Protein AF-A0AAD8B320-F1 (afdb_monomer_lite)

Secondary structure (DSSP, 8-state):
-HHHHHHHHHHHHHHHHHHHHHHHHHHHHHHHHHHH-TTTS-HHHHHHHHHHHHHHHHHHHHHHHHHT-

Radius of gyration: 16.18 Å; chains: 1; bounding box: 34×13×47 Å

pLDDT: mean 74.57, std 7.76, range [54.34, 85.06]

Structure (mmCIF, N/CA/C/O backbone):
data_AF-A0AAD8B320-F1
#
_entry.id   AF-A0AAD8B320-F1
#
loop_
_atom_site.group_PDB
_atom_site.id
_atom_site.type_symbol
_atom_site.label_at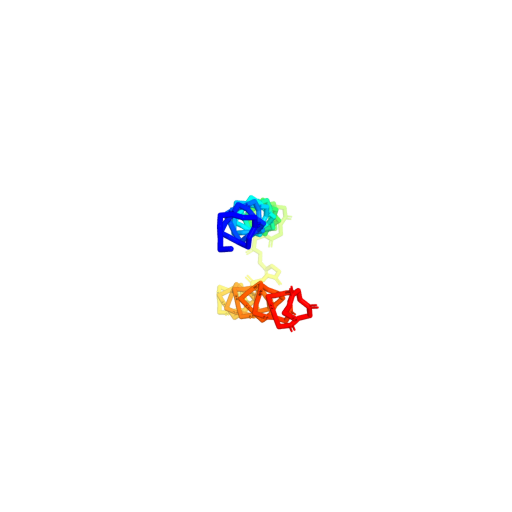om_id
_atom_site.label_alt_id
_atom_site.label_comp_id
_atom_site.label_asym_id
_atom_site.label_entity_id
_atom_site.label_seq_id
_atom_site.pdbx_PDB_ins_code
_atom_site.Cartn_x
_atom_site.Cartn_y
_atom_site.Cartn_z
_atom_site.occupancy
_atom_site.B_iso_or_equiv
_atom_site.auth_seq_id
_atom_site.auth_comp_id
_atom_site.auth_asym_id
_atom_site.auth_atom_id
_atom_site.pdbx_PDB_model_num
ATOM 1 N N . ILE A 1 1 ? 14.728 3.446 -27.679 1.00 55.25 1 ILE A N 1
ATOM 2 C CA . ILE A 1 1 ? 14.468 4.452 -26.614 1.00 55.25 1 ILE A CA 1
ATOM 3 C C . ILE A 1 1 ? 12.964 4.686 -26.430 1.00 55.25 1 ILE A C 1
ATOM 5 O O . ILE A 1 1 ? 12.469 4.386 -25.355 1.00 55.25 1 ILE A O 1
ATOM 9 N N . HIS A 1 2 ? 12.208 5.076 -27.468 1.00 55.34 2 HIS A N 1
ATOM 10 C CA . HIS A 1 2 ? 10.741 5.250 -27.376 1.00 55.34 2 HIS A CA 1
ATOM 11 C C . HIS A 1 2 ? 9.962 4.000 -26.907 1.00 55.34 2 HIS A C 1
ATOM 13 O O . HIS A 1 2 ? 9.075 4.115 -26.070 1.00 55.34 2 HIS A O 1
ATOM 19 N N . HIS A 1 3 ? 10.325 2.802 -27.381 1.00 55.97 3 HIS A N 1
ATOM 20 C CA . HIS A 1 3 ? 9.670 1.551 -26.959 1.00 55.97 3 HIS A CA 1
ATOM 21 C C . HIS A 1 3 ? 9.886 1.213 -25.473 1.00 55.97 3 HIS A C 1
ATOM 23 O O . HIS A 1 3 ? 8.988 0.699 -24.817 1.00 55.97 3 HIS A O 1
ATOM 29 N N . TYR A 1 4 ? 11.061 1.536 -24.923 1.00 57.31 4 TYR A N 1
ATOM 30 C CA . TYR A 1 4 ? 11.350 1.337 -23.499 1.00 57.31 4 TYR A CA 1
ATOM 31 C C . TYR A 1 4 ? 10.548 2.308 -22.633 1.00 57.31 4 TYR A C 1
ATOM 33 O O . TYR A 1 4 ? 9.978 1.907 -21.626 1.00 57.31 4 TYR A O 1
ATOM 41 N N . PHE A 1 5 ? 10.442 3.567 -23.060 1.00 62.22 5 PHE A N 1
ATOM 42 C CA . PHE A 1 5 ? 9.695 4.585 -22.326 1.00 62.22 5 PHE A CA 1
ATOM 43 C C . PHE A 1 5 ? 8.194 4.261 -22.250 1.00 62.22 5 PHE A C 1
ATOM 45 O O . PHE A 1 5 ? 7.579 4.416 -21.199 1.00 62.22 5 PHE A O 1
ATOM 52 N N . HIS A 1 6 ? 7.620 3.729 -23.335 1.00 67.19 6 HIS A N 1
ATOM 53 C CA . HIS A 1 6 ? 6.208 3.342 -23.373 1.00 67.19 6 HIS A CA 1
ATOM 54 C C . HIS A 1 6 ? 5.891 2.143 -22.463 1.00 67.19 6 HIS A C 1
ATOM 56 O O . HIS A 1 6 ? 4.885 2.153 -21.756 1.00 67.19 6 HIS A O 1
ATOM 62 N N . ASN A 1 7 ? 6.774 1.140 -22.420 1.00 66.88 7 ASN A N 1
ATOM 63 C CA . ASN A 1 7 ? 6.620 -0.003 -21.516 1.00 66.88 7 ASN A CA 1
ATOM 64 C C . ASN A 1 7 ? 6.731 0.410 -20.042 1.00 66.88 7 ASN A C 1
ATOM 66 O O . ASN A 1 7 ? 5.949 -0.058 -19.220 1.00 66.88 7 ASN A O 1
ATOM 70 N N . VAL A 1 8 ? 7.648 1.326 -19.712 1.00 68.69 8 VAL A N 1
ATOM 71 C CA . VAL A 1 8 ? 7.787 1.859 -18.348 1.00 68.69 8 VAL A CA 1
ATOM 72 C C . VAL A 1 8 ? 6.548 2.660 -17.937 1.00 68.69 8 VAL A C 1
ATOM 74 O O .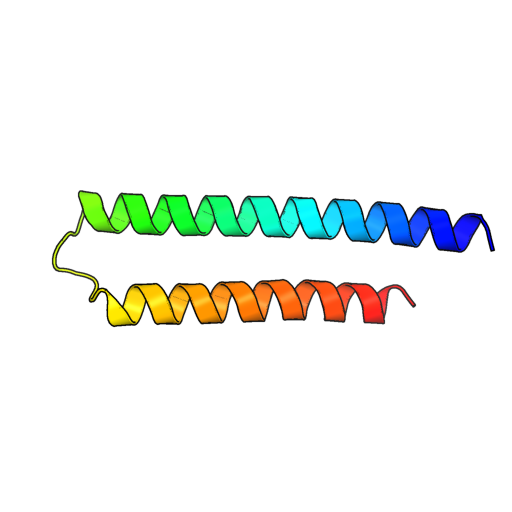 VAL A 1 8 ? 6.068 2.505 -16.818 1.00 68.69 8 VAL A O 1
ATOM 77 N N . GLU A 1 9 ? 5.974 3.469 -18.828 1.00 74.25 9 GLU A N 1
ATOM 78 C CA . GLU A 1 9 ? 4.755 4.232 -18.530 1.00 74.25 9 GLU A CA 1
ATOM 79 C C . GLU A 1 9 ? 3.537 3.323 -18.287 1.00 74.25 9 GLU A C 1
ATOM 81 O O . GLU A 1 9 ? 2.805 3.507 -17.310 1.00 74.25 9 GLU A O 1
ATOM 86 N N . LEU A 1 10 ? 3.348 2.301 -19.130 1.00 77.56 10 LEU A N 1
ATOM 87 C CA . LEU A 1 10 ? 2.310 1.279 -18.949 1.00 77.56 10 LEU A CA 1
ATOM 88 C C . LEU A 1 10 ? 2.499 0.505 -17.643 1.00 77.56 10 LEU A C 1
ATOM 90 O O . LEU A 1 10 ? 1.532 0.260 -16.916 1.00 77.56 10 LEU A O 1
ATOM 94 N N . PHE A 1 11 ? 3.743 0.159 -17.324 1.00 72.75 11 PHE A N 1
ATOM 95 C CA . PHE A 1 11 ? 4.102 -0.538 -16.099 1.00 72.75 11 PHE A CA 1
ATOM 96 C C . PHE A 1 11 ? 3.789 0.301 -14.853 1.00 72.75 11 PHE A C 1
ATOM 98 O O . PHE A 1 11 ? 3.124 -0.179 -13.934 1.00 72.75 11 PHE A O 1
ATOM 105 N N . VAL A 1 12 ? 4.195 1.576 -14.838 1.00 74.38 12 VAL A N 1
ATOM 106 C CA . VAL A 1 12 ? 3.910 2.509 -13.738 1.00 74.38 12 VAL A CA 1
ATOM 107 C C . VAL A 1 12 ? 2.408 2.734 -13.588 1.00 74.38 12 VAL A C 1
ATOM 109 O O . VAL A 1 12 ? 1.897 2.693 -12.471 1.00 74.38 12 VAL A O 1
ATOM 112 N N . ARG A 1 13 ? 1.657 2.910 -14.682 1.00 80.00 13 ARG A N 1
ATOM 113 C CA . ARG A 1 13 ? 0.192 3.029 -14.595 1.00 80.00 13 ARG A CA 1
ATOM 114 C C . ARG A 1 13 ? -0.442 1.780 -13.998 1.00 80.00 13 ARG A C 1
ATOM 116 O O . ARG A 1 13 ? -1.230 1.891 -13.066 1.00 80.00 13 ARG A O 1
ATOM 123 N N . THR A 1 14 ? -0.078 0.605 -14.499 1.00 78.94 14 THR A N 1
ATOM 124 C CA . THR A 1 14 ? -0.658 -0.667 -14.049 1.00 78.94 14 THR A CA 1
ATOM 125 C C . THR A 1 14 ? -0.343 -0.930 -12.578 1.00 78.94 14 THR A C 1
ATOM 127 O O . THR A 1 14 ? -1.219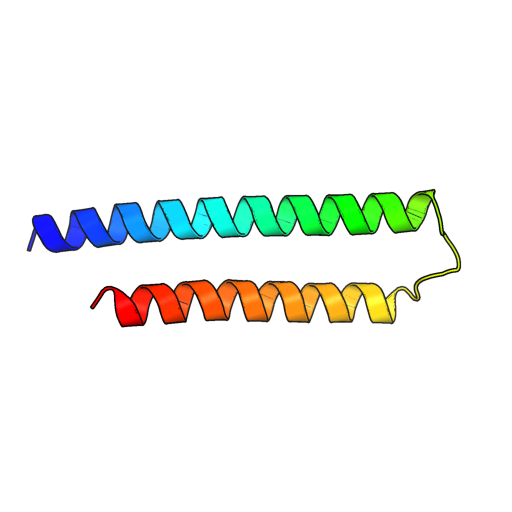 -1.341 -11.818 1.00 78.94 14 THR A O 1
ATOM 130 N N . SER A 1 15 ? 0.883 -0.633 -12.146 1.00 72.88 15 SER A N 1
ATOM 131 C CA . SER A 1 15 ? 1.304 -0.794 -10.756 1.00 72.88 15 SER A CA 1
ATOM 132 C C . SER A 1 15 ? 0.607 0.196 -9.819 1.00 72.88 15 SER A C 1
ATOM 134 O O . SER A 1 15 ? 0.191 -0.184 -8.724 1.00 72.88 15 SER A O 1
ATOM 136 N N . THR A 1 16 ? 0.383 1.432 -10.273 1.00 79.62 16 THR A N 1
ATOM 137 C CA . THR A 1 16 ? -0.358 2.451 -9.514 1.00 79.62 16 THR A CA 1
ATOM 138 C C . THR A 1 16 ? -1.834 2.076 -9.374 1.00 79.62 16 THR A C 1
ATOM 140 O O . THR A 1 16 ? -2.391 2.174 -8.281 1.00 79.62 16 THR A O 1
ATOM 143 N N . GLU A 1 17 ? -2.463 1.584 -10.443 1.00 82.38 17 GLU A N 1
ATOM 144 C CA . GLU A 1 17 ? -3.849 1.104 -10.418 1.00 82.38 17 GLU A CA 1
ATOM 145 C C . GLU A 1 17 ? -3.999 -0.121 -9.500 1.00 82.38 17 GLU A C 1
ATOM 147 O O . GLU A 1 17 ? -4.903 -0.163 -8.662 1.00 82.38 17 GLU A O 1
ATOM 152 N N . ALA A 1 18 ? -3.073 -1.083 -9.572 1.00 77.81 18 ALA A N 1
ATOM 153 C CA . ALA A 1 18 ? -3.056 -2.246 -8.685 1.00 77.81 18 ALA A CA 1
ATOM 154 C C . ALA A 1 18 ? -2.868 -1.845 -7.210 1.00 77.81 18 ALA A C 1
ATOM 156 O O . ALA A 1 18 ? -3.600 -2.321 -6.339 1.00 77.81 18 ALA A O 1
ATOM 157 N N . ALA A 1 19 ? -1.943 -0.922 -6.925 1.00 76.06 19 ALA A N 1
ATOM 158 C CA . ALA A 1 19 ? -1.738 -0.374 -5.586 1.00 76.06 19 ALA A CA 1
ATOM 159 C C . ALA A 1 19 ? -2.997 0.335 -5.068 1.00 76.06 19 ALA A C 1
ATOM 161 O O . ALA A 1 19 ? -3.402 0.137 -3.923 1.00 76.06 19 ALA A O 1
ATOM 162 N N . ARG A 1 20 ? -3.664 1.118 -5.922 1.00 81.44 20 ARG A N 1
ATOM 163 C CA . ARG A 1 20 ? -4.911 1.812 -5.586 1.00 81.44 20 ARG A CA 1
ATOM 164 C C . ARG A 1 20 ? -6.031 0.835 -5.231 1.00 81.44 20 ARG A C 1
ATOM 166 O O . ARG A 1 20 ? -6.715 1.048 -4.231 1.00 81.44 20 ARG A O 1
ATOM 173 N N . LEU A 1 21 ? -6.195 -0.238 -6.006 1.00 82.31 21 LEU A N 1
ATOM 174 C CA . LEU A 1 21 ? -7.180 -1.288 -5.733 1.00 82.31 21 LEU A CA 1
ATOM 175 C C . LEU A 1 21 ? -6.886 -2.012 -4.413 1.00 82.31 21 LEU A C 1
ATOM 177 O O . LEU A 1 21 ? -7.796 -2.199 -3.607 1.00 82.31 21 LEU A O 1
ATOM 181 N N . LEU A 1 22 ? -5.621 -2.357 -4.152 1.00 78.88 22 LEU A N 1
ATOM 182 C CA . LEU A 1 22 ? -5.197 -2.986 -2.896 1.00 78.88 22 LEU A CA 1
ATOM 183 C C . LEU A 1 22 ? -5.447 -2.082 -1.683 1.00 78.88 22 LEU A C 1
ATOM 185 O O . LEU A 1 22 ? -5.953 -2.548 -0.661 1.00 78.88 22 LEU A O 1
ATOM 189 N N . LEU A 1 23 ? -5.154 -0.786 -1.801 1.00 79.62 23 LEU A N 1
ATOM 190 C CA . LEU A 1 23 ? -5.424 0.197 -0.751 1.00 79.62 23 LEU A CA 1
ATOM 191 C C . LEU A 1 23 ? -6.927 0.369 -0.505 1.00 79.62 23 LEU A C 1
ATOM 193 O O . LEU A 1 23 ? -7.360 0.381 0.648 1.00 79.62 23 LEU A O 1
ATOM 197 N N . MET A 1 24 ? -7.738 0.458 -1.565 1.00 83.88 24 MET A N 1
ATOM 198 C CA . MET A 1 24 ? -9.200 0.511 -1.443 1.00 83.88 24 MET A CA 1
ATOM 199 C C . MET A 1 24 ? -9.762 -0.740 -0.762 1.00 83.88 24 MET A C 1
ATOM 201 O O . MET A 1 24 ? -10.620 -0.621 0.114 1.00 83.88 24 MET A O 1
ATOM 205 N N . LEU A 1 25 ? -9.255 -1.924 -1.116 1.00 82.25 25 LEU A N 1
ATOM 206 C CA . LEU A 1 25 ? -9.646 -3.183 -0.487 1.00 82.25 25 LEU A CA 1
ATOM 207 C C . LEU A 1 25 ? -9.284 -3.189 1.006 1.00 82.25 25 LEU A C 1
ATOM 209 O O . LEU A 1 25 ? -10.129 -3.507 1.841 1.00 82.25 25 LEU A O 1
ATOM 213 N N . GLY A 1 26 ? -8.061 -2.777 1.353 1.00 80.50 26 GLY A N 1
ATOM 214 C CA . GLY A 1 26 ? -7.606 -2.673 2.741 1.00 80.50 26 GLY A CA 1
ATOM 215 C C . GLY A 1 26 ? -8.481 -1.732 3.571 1.00 80.50 26 GLY A C 1
ATOM 216 O O . GLY A 1 26 ? -8.955 -2.109 4.641 1.00 80.50 26 GLY A O 1
ATOM 217 N N . LEU A 1 27 ? -8.787 -0.543 3.042 1.00 82.25 27 LEU A N 1
ATOM 218 C CA . LEU A 1 27 ? -9.689 0.414 3.691 1.00 82.25 27 LEU A CA 1
ATOM 219 C C . LEU A 1 27 ? -11.110 -0.137 3.859 1.00 82.25 27 LEU A C 1
ATOM 221 O O . LEU A 1 27 ? -11.738 0.098 4.891 1.00 82.25 27 LEU A O 1
ATOM 225 N N . SER A 1 28 ? -11.621 -0.869 2.866 1.00 85.06 28 SER A N 1
ATOM 226 C CA . SER A 1 28 ? -12.938 -1.506 2.939 1.00 85.06 28 SER A CA 1
ATOM 227 C C . SER A 1 28 ? -12.996 -2.548 4.061 1.00 85.06 28 SER A C 1
ATOM 229 O O . SER A 1 28 ? -13.928 -2.537 4.866 1.00 85.06 28 SER A O 1
ATOM 231 N N . VAL A 1 29 ? -11.960 -3.385 4.181 1.00 82.62 29 VAL A N 1
ATOM 232 C CA . VAL A 1 29 ? -11.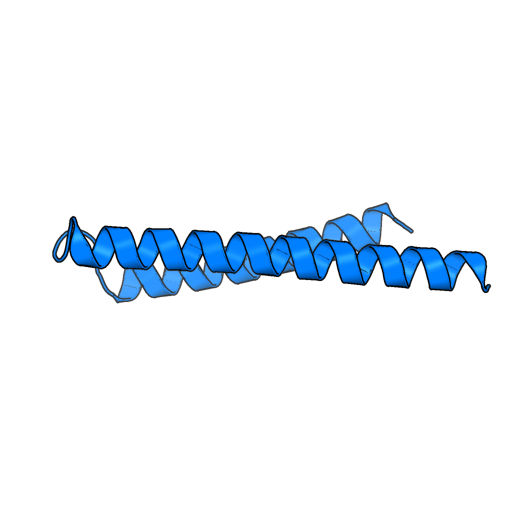848 -4.393 5.246 1.00 82.62 29 VAL A CA 1
ATOM 233 C C . VAL A 1 29 ? -11.754 -3.735 6.621 1.00 82.62 29 VAL A C 1
ATOM 235 O O . VAL A 1 29 ? -12.470 -4.141 7.533 1.00 82.62 29 VAL A O 1
ATOM 238 N N . GLU A 1 30 ? -10.934 -2.696 6.773 1.00 80.38 30 GLU A N 1
ATOM 239 C CA . GLU A 1 30 ? -10.789 -1.956 8.033 1.00 80.38 30 GLU A CA 1
ATOM 240 C C . GLU A 1 30 ? -12.122 -1.320 8.465 1.00 80.38 30 GLU A C 1
ATOM 242 O O . GLU A 1 30 ? -12.527 -1.425 9.624 1.00 80.38 30 GLU A O 1
ATOM 247 N N . ARG A 1 31 ? -12.863 -0.719 7.522 1.00 82.38 31 ARG A N 1
ATOM 248 C CA . ARG A 1 31 ? -14.200 -0.153 7.775 1.00 82.38 31 ARG A CA 1
ATOM 249 C C . ARG A 1 31 ? -15.215 -1.230 8.147 1.00 82.38 31 ARG A C 1
ATOM 251 O O . ARG A 1 31 ? -15.979 -1.031 9.089 1.00 82.38 31 ARG A O 1
ATOM 258 N N . TYR A 1 32 ? -15.205 -2.371 7.460 1.00 84.81 32 TYR A N 1
ATOM 259 C CA . TYR A 1 32 ? -16.059 -3.508 7.797 1.00 84.81 32 TYR A CA 1
ATOM 260 C C . TYR A 1 32 ? -15.754 -4.039 9.201 1.00 84.81 32 TYR A C 1
ATOM 262 O O . TYR A 1 32 ? -16.672 -4.246 9.988 1.00 84.81 32 TYR A O 1
ATOM 270 N N . GLN A 1 33 ? -14.476 -4.201 9.555 1.00 81.62 33 GLN A N 1
ATOM 271 C CA . GLN A 1 33 ? -14.068 -4.659 10.884 1.00 81.62 33 GLN A CA 1
ATOM 272 C C . GLN A 1 33 ? -14.445 -3.661 11.981 1.00 81.62 33 GLN A C 1
ATOM 274 O O . GLN A 1 33 ? -14.924 -4.082 13.031 1.00 81.62 33 GLN A O 1
ATOM 279 N N . ALA A 1 34 ? -14.313 -2.358 11.729 1.00 80.25 34 ALA A N 1
ATOM 280 C CA . ALA A 1 34 ? -14.731 -1.325 12.673 1.00 80.25 34 ALA A CA 1
ATOM 281 C C . ALA A 1 34 ? -16.245 -1.350 12.956 1.00 80.25 34 ALA A C 1
ATOM 283 O O . ALA A 1 34 ? -16.654 -1.086 14.084 1.00 80.25 34 ALA A O 1
ATOM 284 N N . ILE A 1 35 ? -17.070 -1.686 11.957 1.00 83.75 35 ILE A N 1
ATOM 285 C CA . ILE A 1 35 ? -18.535 -1.752 12.091 1.00 83.75 35 ILE A CA 1
ATOM 286 C C . ILE A 1 35 ? -18.979 -3.101 12.675 1.00 83.75 35 ILE A C 1
ATOM 288 O O . ILE A 1 35 ? -19.755 -3.142 13.623 1.00 83.75 35 ILE A O 1
ATOM 292 N N . ALA A 1 36 ? -18.491 -4.212 12.120 1.00 83.12 36 ALA A N 1
ATOM 293 C CA . ALA A 1 36 ? -18.929 -5.558 12.483 1.00 83.12 36 ALA A CA 1
ATOM 294 C C . ALA A 1 36 ? -18.273 -6.079 13.772 1.00 83.12 36 ALA A C 1
ATOM 296 O O . ALA A 1 36 ? -18.833 -6.952 14.435 1.00 83.12 36 ALA A O 1
ATOM 297 N N . LYS A 1 37 ? -17.072 -5.594 14.120 1.00 78.50 37 LYS A N 1
ATOM 298 C CA . LYS A 1 37 ? -16.282 -6.063 15.271 1.00 78.50 37 LYS A CA 1
ATOM 299 C C . LYS A 1 37 ? -15.520 -4.919 15.976 1.00 78.50 37 LYS A C 1
ATOM 301 O O . LYS A 1 37 ? -14.289 -4.966 16.060 1.00 78.50 37 LYS A O 1
ATOM 306 N N . PRO A 1 38 ? -16.226 -3.935 16.564 1.00 68.56 38 PRO A N 1
ATOM 307 C CA . PRO A 1 38 ? -15.632 -2.703 17.102 1.00 68.56 38 PRO A CA 1
ATOM 308 C C . PRO A 1 38 ? -14.604 -2.901 18.232 1.00 68.56 38 PRO A C 1
ATOM 310 O O . PRO A 1 38 ? -13.745 -2.045 18.423 1.00 68.56 38 PRO A O 1
ATOM 313 N N . PHE A 1 39 ? -14.650 -4.022 18.963 1.00 73.38 39 PHE A N 1
ATOM 314 C CA . PHE A 1 39 ? -13.713 -4.330 20.058 1.00 73.38 39 PHE A CA 1
ATOM 315 C C . PHE A 1 39 ? -12.658 -5.388 19.703 1.00 73.38 39 PHE A C 1
ATOM 317 O O . PHE A 1 39 ? -11.807 -5.709 20.526 1.00 73.38 39 PHE A O 1
ATOM 324 N N . SER A 1 40 ? -12.707 -5.959 18.495 1.00 68.44 40 SER A N 1
ATOM 325 C CA . SER A 1 40 ? -11.846 -7.092 18.125 1.00 68.44 40 SER A CA 1
ATOM 326 C C . SER A 1 40 ? -10.450 -6.679 17.663 1.00 68.44 40 SER A C 1
ATOM 328 O O . SER A 1 40 ? -9.565 -7.529 17.607 1.00 68.44 40 SER A O 1
ATOM 330 N N . VAL A 1 41 ? -10.256 -5.419 17.275 1.00 63.38 41 VAL A N 1
ATOM 331 C CA . VAL A 1 41 ? -9.001 -4.924 16.700 1.00 63.38 41 VAL A CA 1
ATOM 332 C C . VAL A 1 41 ? -8.591 -3.628 17.385 1.00 63.38 41 VAL A C 1
ATOM 334 O O . VAL A 1 41 ? -9.302 -2.626 17.343 1.00 63.38 41 VAL A O 1
ATOM 337 N N . SER A 1 42 ? -7.423 -3.647 18.030 1.00 70.81 42 SER A N 1
ATOM 338 C CA . SER A 1 42 ? -6.828 -2.442 18.607 1.00 70.81 42 SER A CA 1
ATOM 339 C C . SER A 1 42 ? -6.406 -1.485 17.490 1.00 70.81 42 SER A C 1
ATOM 341 O O . SER A 1 42 ? -5.812 -1.910 16.497 1.00 70.81 42 SER A O 1
ATOM 343 N N . LYS A 1 43 ? -6.646 -0.178 17.668 1.00 67.50 43 LYS A N 1
ATOM 344 C CA . LYS A 1 43 ? -6.236 0.882 16.721 1.00 67.50 43 LYS A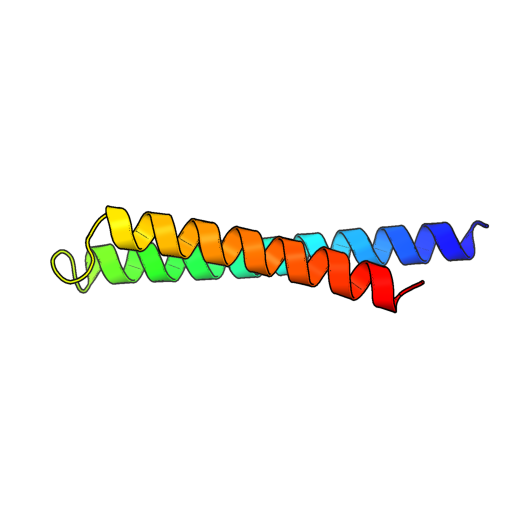 CA 1
ATOM 345 C C . LYS A 1 43 ? -4.750 0.800 16.344 1.00 67.50 43 LYS A C 1
ATOM 347 O O . LYS A 1 43 ? -4.375 1.113 15.218 1.00 67.50 43 LYS A O 1
ATOM 352 N N . VAL A 1 44 ? -3.912 0.344 17.275 1.00 70.62 44 VAL A N 1
ATOM 353 C CA . VAL A 1 44 ? -2.470 0.154 17.060 1.00 70.62 44 VAL A CA 1
ATOM 354 C C . VAL A 1 44 ? -2.199 -0.977 16.063 1.00 70.62 44 VAL A C 1
ATOM 356 O O . VAL A 1 44 ? -1.353 -0.836 15.186 1.00 70.62 44 VAL A O 1
ATOM 359 N N . GLN A 1 45 ? -2.952 -2.074 16.148 1.00 72.31 45 GLN A N 1
ATOM 360 C CA . GLN A 1 45 ? -2.801 -3.236 15.272 1.00 72.31 45 GLN A CA 1
ATOM 361 C C . GLN A 1 45 ? -3.290 -2.945 13.845 1.00 72.31 45 GLN A C 1
ATOM 363 O O . GLN A 1 45 ? -2.655 -3.374 12.885 1.00 72.31 45 GLN A O 1
ATOM 368 N N . ALA A 1 46 ? -4.369 -2.171 13.708 1.00 69.00 46 ALA A N 1
ATOM 369 C CA . ALA A 1 46 ? -4.862 -1.649 12.432 1.00 69.00 46 ALA A CA 1
ATOM 370 C C . ALA A 1 46 ? -3.799 -0.796 11.709 1.00 69.00 46 ALA A C 1
ATOM 372 O O . ALA A 1 46 ? -3.433 -1.066 10.565 1.00 69.00 46 ALA A O 1
ATOM 373 N N . SER A 1 47 ? -3.202 0.167 12.422 1.00 74.25 47 SER A N 1
ATOM 374 C CA . SER A 1 47 ? -2.144 1.030 11.873 1.00 74.25 47 SER A CA 1
ATOM 375 C C . SER A 1 47 ? -0.894 0.241 11.456 1.00 74.25 47 SER A C 1
ATOM 377 O O . SER A 1 47 ? -0.330 0.465 10.385 1.00 74.25 47 SER A O 1
ATOM 379 N N . TRP A 1 48 ? -0.496 -0.759 12.253 1.00 76.56 48 TRP A N 1
ATOM 380 C CA . TRP A 1 48 ? 0.632 -1.635 11.916 1.00 76.56 48 TRP A CA 1
ATOM 381 C C . TRP A 1 48 ? 0.362 -2.456 10.648 1.00 76.56 48 TRP A C 1
ATOM 383 O O . TRP A 1 48 ? 1.222 -2.563 9.776 1.00 76.56 48 TRP A O 1
ATOM 393 N N . ARG A 1 49 ? -0.856 -2.993 10.498 1.00 75.56 49 ARG A N 1
ATOM 394 C CA . ARG A 1 49 ? -1.267 -3.718 9.286 1.00 75.56 49 ARG A CA 1
ATOM 395 C C . ARG A 1 49 ? -1.263 -2.823 8.052 1.00 75.56 49 ARG A C 1
ATOM 397 O O . ARG A 1 49 ? -0.816 -3.275 7.003 1.00 75.56 49 ARG A O 1
ATOM 404 N N . ALA A 1 50 ? -1.696 -1.570 8.179 1.00 74.88 50 ALA A N 1
ATOM 405 C CA . ALA A 1 50 ? -1.644 -0.600 7.089 1.00 74.88 50 ALA A CA 1
ATOM 406 C C . ALA A 1 50 ? -0.198 -0.294 6.655 1.00 74.88 50 ALA A C 1
ATOM 408 O O . ALA A 1 50 ? 0.085 -0.257 5.457 1.00 74.88 50 ALA A O 1
ATOM 409 N N . LEU A 1 51 ? 0.733 -0.148 7.607 1.00 76.81 51 LEU A N 1
ATOM 410 C CA . LEU A 1 51 ? 2.158 0.041 7.313 1.00 76.81 51 LEU A CA 1
ATOM 411 C C . LEU A 1 51 ? 2.772 -1.172 6.603 1.00 76.81 51 LEU A C 1
ATOM 413 O O . LEU A 1 51 ? 3.475 -0.987 5.610 1.00 76.81 51 LEU A O 1
ATOM 417 N N . ILE A 1 52 ? 2.457 -2.400 7.044 1.00 80.88 52 ILE A N 1
ATOM 418 C CA . ILE A 1 52 ? 2.859 -3.622 6.321 1.00 80.88 52 ILE A CA 1
ATOM 419 C C . ILE A 1 52 ? 2.307 -3.586 4.903 1.00 80.88 52 ILE A C 1
ATOM 421 O O . ILE A 1 52 ? 3.056 -3.803 3.960 1.00 80.88 52 ILE A O 1
ATOM 425 N N . PHE A 1 53 ? 1.008 -3.325 4.743 1.00 76.38 53 PHE A N 1
ATOM 426 C CA . PHE A 1 53 ? 0.365 -3.322 3.431 1.00 76.38 53 PHE A CA 1
ATOM 427 C C . PHE A 1 53 ? 1.026 -2.324 2.487 1.00 76.38 53 PHE A C 1
ATOM 429 O O . PHE A 1 53 ? 1.312 -2.662 1.341 1.00 76.38 53 PHE A O 1
ATOM 436 N N . CYS A 1 54 ? 1.325 -1.121 2.975 1.00 78.75 54 CYS A N 1
ATOM 437 C CA . CYS A 1 54 ? 2.017 -0.099 2.201 1.00 78.75 54 CYS A CA 1
ATOM 438 C C . CYS A 1 54 ? 3.437 -0.554 1.821 1.00 78.75 54 CYS A C 1
ATOM 440 O O . CYS A 1 54 ? 3.824 -0.466 0.656 1.00 78.75 54 CYS A O 1
ATOM 442 N N . GLY A 1 55 ? 4.180 -1.129 2.773 1.00 80.50 55 GLY A N 1
ATOM 443 C CA . GLY A 1 55 ? 5.516 -1.680 2.539 1.00 80.50 55 GLY A CA 1
ATOM 444 C C . GLY A 1 55 ? 5.530 -2.829 1.526 1.00 80.50 55 GLY A C 1
ATOM 445 O O . GLY A 1 55 ? 6.345 -2.825 0.609 1.00 80.50 55 GLY A O 1
ATOM 446 N N . VAL A 1 56 ? 4.593 -3.774 1.637 1.00 80.62 56 VAL A N 1
ATOM 447 C CA . VAL A 1 56 ? 4.432 -4.896 0.699 1.00 80.62 56 VAL A CA 1
ATOM 448 C C . VAL A 1 56 ? 4.053 -4.386 -0.685 1.00 80.62 56 VAL A C 1
ATOM 450 O O . VAL A 1 56 ? 4.641 -4.819 -1.669 1.00 80.62 56 VAL A O 1
ATOM 453 N N . THR A 1 57 ? 3.121 -3.434 -0.772 1.00 76.88 57 THR A N 1
ATOM 454 C CA . THR A 1 57 ? 2.711 -2.845 -2.053 1.00 76.88 57 THR A CA 1
ATOM 455 C C . THR A 1 57 ? 3.903 -2.169 -2.729 1.00 76.88 57 THR A C 1
ATOM 457 O O . THR A 1 57 ? 4.187 -2.450 -3.887 1.00 76.88 57 THR A O 1
ATOM 460 N N . CYS A 1 58 ? 4.668 -1.361 -1.993 1.00 78.38 58 CYS A N 1
ATOM 461 C CA . CYS A 1 58 ? 5.878 -0.723 -2.509 1.00 78.38 58 CYS A CA 1
ATOM 462 C C . CYS A 1 58 ? 6.932 -1.758 -2.946 1.00 78.38 58 CYS A C 1
ATOM 464 O O . CYS A 1 58 ? 7.481 -1.665 -4.042 1.00 78.38 58 CYS A O 1
ATOM 466 N N . GLY A 1 59 ? 7.154 -2.795 -2.133 1.00 80.56 59 GLY A N 1
ATOM 467 C CA . GLY A 1 59 ? 8.071 -3.889 -2.451 1.00 80.56 59 GLY A CA 1
ATOM 468 C C . GLY A 1 59 ? 7.687 -4.637 -3.727 1.00 80.56 59 GLY A C 1
ATOM 469 O O . GLY A 1 59 ? 8.547 -4.882 -4.567 1.00 80.56 59 GLY A O 1
ATOM 470 N N . VAL A 1 60 ? 6.401 -4.940 -3.919 1.00 78.19 60 VAL A N 1
ATOM 471 C CA . VAL A 1 60 ? 5.887 -5.587 -5.138 1.00 78.19 60 VAL A CA 1
ATOM 472 C C . VAL A 1 60 ? 6.103 -4.701 -6.364 1.00 78.19 60 VAL A C 1
ATOM 474 O O . VAL A 1 60 ? 6.540 -5.205 -7.396 1.00 78.19 60 VAL A O 1
ATOM 477 N N . VAL A 1 61 ? 5.868 -3.388 -6.258 1.00 72.81 61 VAL A N 1
ATOM 478 C CA . VAL A 1 61 ? 6.115 -2.440 -7.360 1.00 72.81 61 VAL A CA 1
ATOM 479 C C . VAL A 1 61 ? 7.597 -2.408 -7.744 1.00 72.81 61 VAL A C 1
ATOM 481 O O . VAL A 1 61 ? 7.919 -2.491 -8.928 1.00 72.81 61 VAL A O 1
ATOM 484 N N . ILE A 1 62 ? 8.504 -2.341 -6.764 1.00 77.44 62 ILE A N 1
ATOM 485 C CA . ILE A 1 62 ? 9.954 -2.346 -7.014 1.00 77.44 62 ILE A CA 1
ATOM 486 C C . ILE A 1 62 ? 10.404 -3.682 -7.615 1.00 77.44 62 ILE A C 1
ATOM 488 O O . ILE A 1 62 ? 11.164 -3.684 -8.581 1.00 77.44 62 ILE A O 1
ATOM 492 N N . LEU A 1 63 ? 9.920 -4.810 -7.088 1.00 79.00 63 LEU A N 1
ATOM 493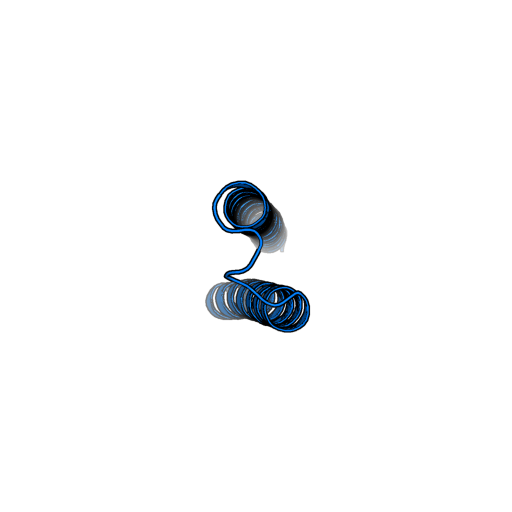 C CA . LEU A 1 63 ? 10.287 -6.144 -7.565 1.00 79.00 63 LEU A CA 1
ATOM 494 C C . LEU A 1 63 ? 9.835 -6.367 -9.011 1.00 79.00 63 LEU A C 1
ATOM 496 O O . LEU A 1 63 ? 10.614 -6.819 -9.843 1.00 79.00 63 LEU A O 1
ATOM 500 N N . LEU A 1 64 ? 8.593 -6.000 -9.323 1.00 71.12 64 LEU A N 1
ATOM 501 C CA . LEU A 1 64 ? 8.067 -6.061 -10.682 1.00 71.12 64 LEU A CA 1
ATOM 502 C C . LEU A 1 64 ? 8.864 -5.146 -11.630 1.00 71.12 64 LEU A C 1
ATOM 504 O O . LEU A 1 64 ? 9.126 -5.535 -12.763 1.00 71.12 64 LEU A O 1
ATOM 508 N N . SER A 1 65 ? 9.302 -3.972 -11.159 1.00 66.12 65 SER A N 1
ATOM 509 C CA . SER A 1 65 ? 10.139 -3.052 -11.943 1.00 66.12 65 SER A CA 1
ATOM 510 C C . SER A 1 65 ? 11.523 -3.649 -12.224 1.00 66.12 65 SER A C 1
ATOM 512 O O . SER A 1 65 ? 12.035 -3.535 -13.333 1.00 66.12 65 SER A O 1
ATOM 514 N N . ALA A 1 66 ? 12.106 -4.343 -11.242 1.00 70.75 66 ALA A N 1
ATOM 515 C CA . ALA A 1 66 ? 13.399 -5.011 -11.371 1.00 70.75 66 ALA A CA 1
ATOM 516 C C . ALA A 1 66 ? 13.360 -6.241 -12.294 1.00 70.75 66 ALA A C 1
ATOM 518 O O . ALA A 1 66 ? 14.343 -6.513 -12.969 1.00 70.75 66 ALA A O 1
ATOM 519 N N . ILE A 1 67 ? 12.240 -6.972 -12.334 1.00 71.44 67 ILE A N 1
ATOM 520 C CA . ILE A 1 67 ? 12.037 -8.119 -13.240 1.00 71.44 67 ILE A CA 1
ATOM 521 C C . ILE A 1 67 ? 11.767 -7.654 -14.680 1.00 71.44 67 ILE A C 1
ATOM 523 O O . ILE A 1 67 ? 12.016 -8.395 -15.625 1.00 71.44 67 ILE A O 1
ATOM 527 N N . SER A 1 68 ? 11.234 -6.441 -14.851 1.00 59.97 68 SER A N 1
ATOM 528 C CA . SER A 1 68 ? 10.895 -5.886 -16.164 1.00 59.97 68 SER A CA 1
ATOM 529 C C . SER A 1 68 ? 12.082 -5.230 -16.897 1.00 59.97 68 SER A C 1
ATOM 531 O O . SER A 1 68 ? 11.890 -4.771 -18.027 1.00 59.97 68 SER A O 1
ATOM 533 N N . ILE A 1 69 ? 13.259 -5.160 -16.258 1.00 54.34 69 ILE A N 1
ATOM 534 C CA . ILE A 1 69 ? 14.557 -4.707 -16.802 1.00 54.34 69 ILE A CA 1
ATOM 535 C C . ILE A 1 69 ? 15.305 -5.884 -17.425 1.00 54.34 69 ILE A C 1
ATOM 537 O O . ILE A 1 69 ? 15.851 -5.680 -18.534 1.00 54.34 69 ILE A O 1
#

Organism: Biomphalaria pfeifferi (NCBI:txid112525)

Sequence (69 aa):
IHHYFHNVELFVRTSTEAARLLLMLGLSVERYQAIAKPFSVSKVQASWRALIFCGVTCGVVILLSAISI

Foldseek 3Di:
DVVVVVVVVVLVVVLVVVLVVLVVVLVVVVVCCCVVPVPPDDPVRSVVVVVVSVVVSVVVSVVVVVVVD